Protein AF-A0AAD9WBK5-F1 (afdb_monomer_lite)

Structure (mmCIF, N/CA/C/O backbone):
data_AF-A0AAD9WBK5-F1
#
_entry.id   AF-A0AAD9WBK5-F1
#
loop_
_atom_site.group_PDB
_atom_site.id
_atom_site.type_symbol
_atom_site.label_atom_id
_atom_site.label_alt_id
_atom_site.label_comp_id
_atom_site.label_asym_id
_atom_site.label_entity_id
_atom_site.label_seq_id
_atom_site.pdbx_PDB_ins_code
_atom_site.Cartn_x
_atom_site.Cartn_y
_atom_site.Cartn_z
_atom_site.occupancy
_atom_site.B_iso_or_equiv
_atom_site.auth_seq_id
_atom_site.auth_comp_id
_atom_site.auth_asym_id
_atom_site.auth_atom_id
_atom_site.pdbx_PDB_model_num
ATOM 1 N N . MET A 1 1 ? -33.227 47.430 9.992 1.00 45.09 1 MET A N 1
ATOM 2 C CA . MET A 1 1 ? -33.652 46.928 8.662 1.00 45.09 1 MET A CA 1
ATOM 3 C C . MET A 1 1 ? -32.559 47.341 7.687 1.00 45.09 1 MET A C 1
ATOM 5 O O . MET A 1 1 ? -32.256 48.519 7.670 1.00 45.09 1 MET A O 1
ATOM 9 N N . LEU A 1 2 ? -31.855 46.482 6.954 1.00 37.88 2 LEU A N 1
ATOM 10 C CA . LEU A 1 2 ? -32.137 45.126 6.487 1.00 37.88 2 LEU A CA 1
ATOM 11 C C . LEU A 1 2 ? -30.857 44.264 6.546 1.00 37.88 2 LEU A C 1
ATOM 13 O O . LEU A 1 2 ? -29.790 44.733 6.165 1.00 37.88 2 LEU A O 1
ATOM 17 N N . PHE A 1 3 ? -30.985 43.005 6.970 1.00 42.62 3 PHE A N 1
ATOM 18 C CA . PHE A 1 3 ? -30.001 41.954 6.693 1.00 42.62 3 PHE A CA 1
ATOM 19 C C . PHE A 1 3 ? -30.355 41.338 5.334 1.00 42.62 3 PHE A C 1
ATOM 21 O O . PHE A 1 3 ? -31.454 40.809 5.173 1.00 42.62 3 PHE A O 1
ATOM 28 N N . LEU A 1 4 ? -29.453 41.417 4.357 1.00 45.44 4 LEU A N 1
ATOM 29 C CA . LEU A 1 4 ? -29.559 40.663 3.108 1.00 45.44 4 LEU A CA 1
ATOM 30 C C . LEU A 1 4 ? -28.932 39.282 3.334 1.00 45.44 4 LEU A C 1
ATOM 32 O O . LEU A 1 4 ? -27.713 39.155 3.407 1.00 45.44 4 LEU A O 1
ATOM 36 N N . ALA A 1 5 ? -29.768 38.255 3.475 1.00 47.88 5 ALA A N 1
ATOM 37 C CA . ALA A 1 5 ? -29.330 36.865 3.449 1.00 47.88 5 ALA A CA 1
ATOM 38 C C . ALA A 1 5 ? -29.158 36.438 1.984 1.00 47.88 5 ALA A C 1
ATOM 40 O O . ALA A 1 5 ? -30.140 36.265 1.265 1.00 47.88 5 ALA A O 1
ATOM 41 N N . SER A 1 6 ? -27.911 36.305 1.532 1.00 61.25 6 SER A N 1
ATOM 42 C CA . SER A 1 6 ? -27.613 35.681 0.243 1.00 61.25 6 SER A CA 1
ATOM 43 C C . SER A 1 6 ? -27.653 34.164 0.417 1.00 61.25 6 SER A C 1
ATOM 45 O O . SER A 1 6 ? -26.816 33.582 1.107 1.00 61.25 6 SER A O 1
ATOM 47 N N . LEU A 1 7 ? -28.672 33.535 -0.163 1.00 47.44 7 LEU A N 1
ATOM 48 C CA . LEU A 1 7 ? -28.841 32.089 -0.222 1.00 47.44 7 LEU A CA 1
ATOM 49 C C . LEU A 1 7 ? -27.910 31.535 -1.310 1.00 47.44 7 LEU A C 1
ATOM 51 O O . LEU A 1 7 ? -28.242 31.590 -2.492 1.00 47.44 7 LEU A O 1
ATOM 55 N N . TYR A 1 8 ? -26.749 30.998 -0.930 1.00 54.78 8 TYR A N 1
ATOM 56 C CA . TYR A 1 8 ? -25.977 30.158 -1.845 1.00 54.78 8 TYR A CA 1
ATOM 57 C C . TYR A 1 8 ? -26.597 28.761 -1.875 1.00 54.78 8 TYR A C 1
ATOM 59 O O . TYR A 1 8 ? -26.507 28.001 -0.913 1.00 54.78 8 TYR A O 1
ATOM 67 N N . VAL A 1 9 ? -27.240 28.424 -2.992 1.00 52.78 9 VAL A N 1
ATOM 68 C CA . VAL A 1 9 ? -27.597 27.042 -3.319 1.00 52.78 9 VAL A CA 1
ATOM 69 C C . VAL A 1 9 ? -26.290 26.288 -3.562 1.00 52.78 9 VAL A C 1
ATOM 71 O O . VAL A 1 9 ? -25.633 26.484 -4.583 1.00 52.78 9 VAL A O 1
ATOM 74 N N . ALA A 1 10 ? -25.893 25.448 -2.609 1.00 54.56 10 ALA A N 1
ATOM 75 C CA . ALA A 1 10 ? -24.799 24.509 -2.798 1.00 54.56 10 ALA A CA 1
ATOM 76 C C . ALA A 1 10 ? -25.278 23.384 -3.727 1.00 54.56 10 ALA A C 1
ATOM 78 O O . ALA A 1 10 ? -25.945 22.444 -3.295 1.00 54.56 10 ALA A O 1
ATOM 79 N N . LEU A 1 11 ? -24.955 23.483 -5.018 1.00 55.56 11 LEU A N 1
ATOM 80 C CA . LEU A 1 11 ? -24.933 22.312 -5.889 1.00 55.56 11 LEU A CA 1
ATOM 81 C C . LEU A 1 11 ? -23.773 21.424 -5.421 1.00 55.56 11 LEU A C 1
ATOM 83 O O . LEU A 1 11 ? -22.621 21.637 -5.793 1.00 55.56 11 LEU A O 1
ATOM 87 N N . CYS A 1 12 ? -24.067 20.433 -4.582 1.00 48.34 12 CYS A N 1
ATOM 88 C CA . CYS A 1 12 ? -23.154 19.319 -4.361 1.00 48.34 12 CYS A CA 1
ATOM 89 C C . CYS A 1 12 ? -23.111 18.482 -5.644 1.00 48.34 12 CYS A C 1
ATOM 91 O O . CYS A 1 12 ? -23.912 17.569 -5.830 1.00 48.34 12 CYS A O 1
ATOM 93 N N . PHE A 1 13 ? -22.164 18.779 -6.534 1.00 49.66 13 PHE A N 1
ATOM 94 C CA . PHE A 1 13 ? -21.650 17.746 -7.422 1.00 49.66 13 PHE A CA 1
ATOM 95 C C . PHE A 1 13 ? -20.911 16.748 -6.532 1.00 49.66 13 PHE A C 1
ATOM 97 O O . PHE A 1 13 ? -19.788 17.002 -6.102 1.00 49.66 13 PHE A O 1
ATOM 104 N N . ALA A 1 14 ? -21.554 15.624 -6.218 1.00 55.62 14 ALA A N 1
ATOM 105 C CA . ALA A 1 14 ? -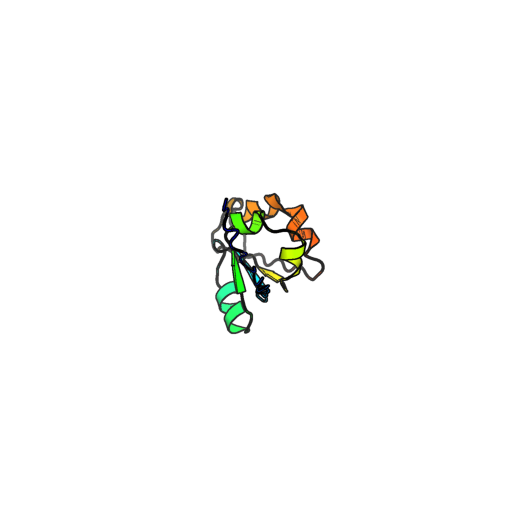20.830 14.446 -5.776 1.00 55.62 14 ALA A CA 1
ATOM 106 C C . ALA A 1 14 ? -20.026 13.957 -6.985 1.00 55.62 14 ALA A C 1
ATOM 108 O O . ALA A 1 14 ? -20.498 13.143 -7.778 1.00 55.62 14 ALA A O 1
ATOM 109 N N . VAL A 1 15 ? -18.835 14.523 -7.185 1.00 54.19 15 VAL A N 1
ATOM 110 C CA . VAL A 1 15 ? -17.830 13.896 -8.035 1.00 54.19 15 VAL A CA 1
ATOM 111 C C . VAL A 1 15 ? -17.448 12.636 -7.277 1.00 54.19 15 VAL A C 1
ATOM 113 O O . VAL A 1 15 ? -16.700 12.693 -6.305 1.00 54.19 15 VAL A O 1
ATOM 116 N N . GLY A 1 16 ? -18.055 11.507 -7.641 1.00 52.78 16 GLY A N 1
ATOM 117 C CA . GLY A 1 16 ? -17.531 10.219 -7.226 1.00 52.78 16 GLY A CA 1
ATOM 118 C C . GLY A 1 16 ? -16.109 10.158 -7.756 1.00 52.78 16 GLY A C 1
ATOM 119 O O . GLY A 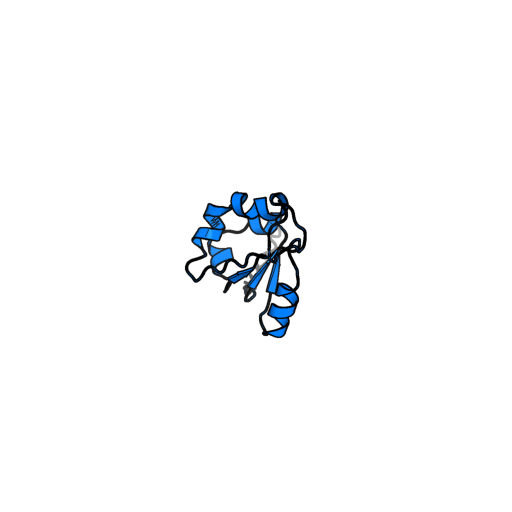1 16 ? -15.912 10.105 -8.969 1.00 52.78 16 GLY A O 1
ATOM 120 N N . VAL A 1 17 ? -15.120 10.261 -6.872 1.00 57.84 17 VAL A N 1
ATOM 121 C CA . VAL A 1 17 ? -13.757 9.889 -7.232 1.00 57.84 17 VAL A CA 1
ATOM 122 C C . VAL A 1 17 ? -13.835 8.385 -7.446 1.00 57.84 17 VAL A C 1
ATOM 124 O O . VAL A 1 17 ? -14.006 7.627 -6.494 1.00 57.84 17 VAL A O 1
ATOM 127 N N . PHE A 1 18 ? -13.855 7.961 -8.707 1.00 62.12 18 PHE A N 1
ATOM 128 C CA . PHE A 1 18 ? -13.668 6.555 -9.019 1.00 62.12 18 PHE A CA 1
ATOM 129 C C . PHE A 1 18 ? -12.259 6.198 -8.563 1.00 62.12 18 PHE A C 1
ATOM 131 O O . PHE A 1 18 ? -11.303 6.846 -8.982 1.00 62.12 18 PHE A O 1
ATOM 138 N N . SER A 1 19 ? -12.157 5.204 -7.683 1.00 75.88 19 SER A N 1
ATOM 139 C CA . SER A 1 19 ? -10.877 4.589 -7.351 1.00 75.88 19 SER A CA 1
ATOM 140 C C . SER A 1 19 ? -10.262 4.029 -8.629 1.00 75.88 19 SER A C 1
ATOM 142 O O . SER A 1 19 ? -10.983 3.449 -9.453 1.00 75.88 19 SER A O 1
ATOM 144 N N . ALA A 1 20 ? -8.954 4.179 -8.800 1.00 92.81 20 ALA A N 1
ATOM 145 C CA . ALA A 1 20 ? -8.236 3.418 -9.808 1.00 92.81 20 ALA A CA 1
ATOM 146 C C . ALA A 1 20 ? -8.328 1.904 -9.534 1.00 92.81 20 ALA A C 1
ATOM 148 O O . ALA A 1 20 ? -8.765 1.461 -8.469 1.00 92.81 20 ALA A O 1
ATOM 149 N N . ASP A 1 21 ? -7.892 1.090 -10.495 1.00 96.62 21 ASP A N 1
ATOM 150 C CA . ASP A 1 21 ? -7.859 -0.361 -10.335 1.00 96.62 21 ASP A CA 1
ATOM 151 C C . ASP A 1 21 ? -6.896 -0.787 -9.221 1.00 96.62 21 ASP A C 1
ATOM 153 O O . ASP A 1 21 ? -7.216 -1.691 -8.447 1.00 96.62 21 ASP A O 1
ATOM 157 N N . LEU A 1 22 ? -5.723 -0.154 -9.142 1.00 95.94 22 LEU A N 1
ATOM 158 C CA . LEU A 1 22 ? -4.641 -0.523 -8.229 1.00 95.94 22 LEU A CA 1
ATOM 159 C C . LEU A 1 22 ? -4.225 0.659 -7.352 1.00 95.94 22 LEU A C 1
ATOM 161 O O . LEU A 1 22 ? -4.144 1.788 -7.832 1.00 95.94 22 LEU A O 1
ATOM 165 N N . LEU A 1 23 ? -3.885 0.371 -6.096 1.00 96.00 23 LEU A N 1
ATOM 166 C CA . LEU A 1 23 ? -3.235 1.314 -5.187 1.00 96.00 23 LEU A CA 1
ATOM 167 C C . LEU A 1 23 ? -1.738 1.002 -5.102 1.00 96.00 23 LEU A C 1
ATOM 169 O O . LEU A 1 23 ? -1.368 -0.135 -4.803 1.00 96.00 23 LEU A O 1
ATOM 173 N N . MET A 1 24 ? -0.887 2.007 -5.306 1.00 94.88 24 MET A N 1
ATOM 174 C CA . MET A 1 24 ? 0.565 1.923 -5.117 1.00 94.88 24 MET A CA 1
ATOM 175 C C . MET A 1 24 ? 1.085 3.047 -4.222 1.00 94.88 24 MET A C 1
ATOM 177 O O . MET A 1 24 ? 0.502 4.129 -4.153 1.00 94.88 24 MET A O 1
ATOM 181 N N . VAL A 1 25 ? 2.219 2.809 -3.565 1.00 92.94 25 VAL A N 1
ATOM 182 C CA . VAL A 1 25 ? 2.885 3.803 -2.710 1.00 92.94 25 VAL A CA 1
ATOM 183 C C . VAL A 1 25 ? 4.062 4.429 -3.461 1.00 92.94 25 VAL A C 1
ATOM 185 O O . VAL A 1 25 ? 4.878 3.704 -4.025 1.00 92.94 25 VAL A O 1
ATOM 188 N N . ASP A 1 26 ? 4.149 5.764 -3.496 1.00 84.88 26 ASP A N 1
ATOM 189 C CA . ASP A 1 26 ? 5.076 6.509 -4.366 1.00 84.88 26 ASP A CA 1
ATOM 190 C C . ASP A 1 26 ? 6.536 6.085 -4.190 1.00 84.88 26 ASP A C 1
ATOM 192 O O . ASP A 1 26 ? 7.219 5.817 -5.180 1.00 84.88 26 ASP A O 1
ATOM 196 N N . THR A 1 27 ? 6.965 5.941 -2.935 1.00 72.69 27 THR A N 1
ATOM 197 C CA . THR A 1 27 ? 8.354 5.638 -2.574 1.00 72.69 27 THR A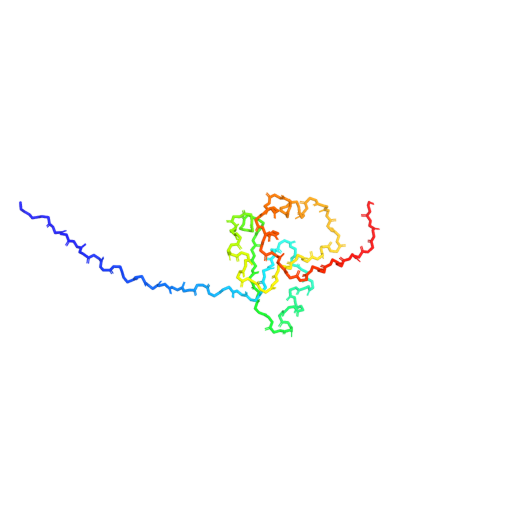 CA 1
ATOM 198 C C . THR A 1 27 ? 8.777 4.230 -2.975 1.00 72.69 27 THR A C 1
ATOM 200 O O . THR A 1 27 ? 9.960 3.913 -2.928 1.00 72.69 27 THR A O 1
ATOM 203 N N . LEU A 1 28 ? 7.816 3.385 -3.354 1.00 76.12 28 LEU A N 1
ATOM 204 C CA . LEU A 1 28 ? 7.999 1.978 -3.704 1.00 76.12 28 LEU A CA 1
ATOM 205 C C . LEU A 1 28 ? 7.484 1.686 -5.118 1.00 76.12 28 LEU A C 1
ATOM 207 O O . LEU A 1 28 ? 7.162 0.549 -5.456 1.00 76.12 28 LEU A O 1
ATOM 211 N N . LYS A 1 29 ? 7.392 2.717 -5.966 1.00 71.56 29 LYS A N 1
ATOM 212 C CA . LYS A 1 29 ? 7.197 2.526 -7.402 1.00 71.56 29 LYS A CA 1
ATOM 213 C C . LYS A 1 29 ? 8.456 1.929 -8.011 1.00 71.56 29 LYS A C 1
ATOM 215 O O . LYS A 1 29 ? 9.483 2.601 -8.093 1.00 71.56 29 LYS A O 1
ATOM 220 N N . ALA A 1 30 ? 8.344 0.709 -8.506 1.00 76.25 30 ALA A N 1
ATOM 221 C CA . ALA A 1 30 ? 9.376 0.075 -9.309 1.00 76.25 30 ALA A CA 1
ATOM 222 C C . ALA A 1 30 ? 8.775 -0.414 -10.641 1.00 76.25 30 ALA A C 1
ATOM 224 O O . ALA A 1 30 ? 7.841 0.200 -11.177 1.00 76.25 30 ALA A O 1
ATOM 225 N N . GLU A 1 31 ? 9.332 -1.483 -11.206 1.00 87.62 31 GLU A N 1
ATOM 226 C CA . GLU A 1 31 ? 8.887 -2.080 -12.471 1.00 87.62 31 GLU A CA 1
ATOM 227 C C . GLU A 1 31 ? 7.388 -2.416 -12.459 1.00 87.62 31 GLU A C 1
ATOM 229 O O . GLU A 1 31 ? 6.719 -2.318 -13.488 1.00 87.62 31 GLU A O 1
ATOM 234 N N . GLU A 1 32 ? 6.815 -2.719 -11.294 1.00 89.00 32 GLU A N 1
ATOM 235 C CA . GLU A 1 32 ? 5.401 -3.043 -11.116 1.00 89.00 32 GLU A CA 1
ATOM 236 C C . GLU A 1 32 ? 4.471 -1.934 -11.616 1.00 89.00 32 GLU A C 1
ATOM 238 O O . GLU A 1 32 ? 3.428 -2.243 -12.191 1.00 89.00 32 GLU A O 1
ATOM 243 N N . TYR A 1 33 ? 4.839 -0.655 -11.470 1.00 91.06 33 TYR A N 1
ATOM 244 C CA . TYR A 1 33 ? 4.028 0.449 -11.997 1.00 91.06 33 TYR A CA 1
ATOM 245 C C . TYR A 1 33 ? 3.982 0.415 -13.529 1.00 91.06 33 TYR A C 1
ATOM 247 O O . TYR A 1 33 ? 2.912 0.521 -14.129 1.00 91.06 33 TYR A O 1
ATOM 255 N N . VAL A 1 34 ? 5.135 0.220 -14.175 1.00 91.69 34 VAL A N 1
ATOM 256 C CA . VAL A 1 34 ? 5.229 0.141 -15.641 1.00 91.69 34 VAL A CA 1
ATOM 257 C C . VAL A 1 34 ? 4.447 -1.066 -16.155 1.00 91.69 34 VAL A C 1
ATOM 259 O O . VAL A 1 34 ? 3.684 -0.938 -17.115 1.00 91.69 34 VAL A O 1
ATOM 262 N N . GLN A 1 35 ? 4.579 -2.216 -15.489 1.00 92.81 35 GLN A N 1
ATOM 263 C CA . GLN A 1 35 ? 3.857 -3.434 -15.858 1.0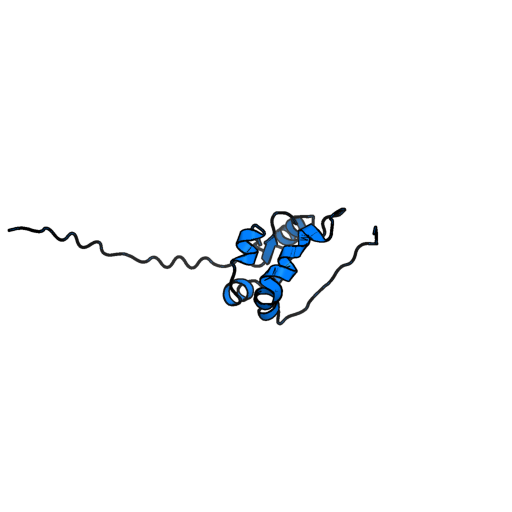0 92.81 35 GLN A CA 1
ATOM 264 C C . GLN A 1 35 ? 2.344 -3.301 -15.648 1.00 92.81 35 GLN A C 1
ATOM 266 O O . GLN A 1 35 ? 1.575 -3.756 -16.493 1.00 92.81 35 GLN A O 1
ATOM 271 N N . ALA A 1 36 ? 1.896 -2.639 -14.578 1.00 93.81 36 ALA A N 1
ATOM 272 C CA . ALA A 1 36 ? 0.478 -2.381 -14.332 1.00 93.81 36 ALA A CA 1
ATOM 273 C C . ALA A 1 36 ? -0.161 -1.558 -15.459 1.00 93.81 36 ALA A C 1
ATOM 275 O O . ALA A 1 36 ? -1.210 -1.936 -15.987 1.00 93.81 36 ALA A O 1
ATOM 276 N N . ILE A 1 37 ? 0.504 -0.476 -15.876 1.00 95.31 37 ILE A N 1
ATOM 277 C CA . ILE A 1 37 ? 0.042 0.358 -16.991 1.00 95.31 37 ILE A CA 1
ATOM 278 C C . ILE A 1 37 ? 0.075 -0.427 -18.309 1.00 95.31 37 ILE A C 1
ATOM 280 O O . ILE A 1 37 ? -0.888 -0.379 -19.073 1.00 95.31 37 ILE A O 1
ATOM 284 N N . ALA A 1 38 ? 1.140 -1.193 -18.571 1.00 96.62 38 ALA A N 1
ATOM 285 C CA . ALA A 1 38 ? 1.248 -2.031 -19.769 1.00 96.62 38 ALA A CA 1
ATOM 286 C C . ALA A 1 38 ? 0.161 -3.122 -19.836 1.00 96.62 38 ALA A C 1
ATOM 288 O O . ALA A 1 38 ? -0.289 -3.479 -20.925 1.00 96.62 38 ALA A O 1
ATOM 289 N N . ALA A 1 39 ? -0.293 -3.614 -18.681 1.00 96.75 39 ALA A N 1
ATOM 290 C CA . ALA A 1 39 ? -1.406 -4.552 -18.554 1.00 96.75 39 ALA A CA 1
ATOM 291 C C . ALA A 1 39 ? -2.796 -3.886 -18.650 1.00 96.75 39 ALA A C 1
ATOM 293 O O . ALA A 1 39 ? -3.805 -4.590 -18.655 1.00 96.75 39 ALA A O 1
ATOM 294 N N . GLY A 1 40 ? -2.866 -2.554 -18.760 1.00 97.06 40 GLY A N 1
ATOM 295 C CA . GLY A 1 40 ? -4.109 -1.802 -18.945 1.00 97.06 40 GLY A CA 1
ATOM 296 C C . GLY A 1 40 ? -4.843 -1.428 -17.655 1.00 97.06 40 GLY A C 1
ATOM 297 O O . GLY A 1 40 ? -6.012 -1.051 -17.730 1.00 97.06 40 GLY A O 1
ATOM 298 N N . PHE A 1 41 ? -4.193 -1.522 -16.493 1.00 97.06 41 PHE A N 1
ATOM 299 C CA . PHE A 1 41 ? -4.771 -1.075 -15.225 1.00 97.06 41 PHE A CA 1
ATOM 300 C C . PHE A 1 41 ? -4.607 0.433 -15.030 1.00 97.06 41 PHE A C 1
ATOM 302 O O . PHE A 1 41 ? -3.585 1.016 -15.397 1.00 97.06 41 PHE A O 1
ATOM 309 N N . THR A 1 42 ? -5.590 1.064 -14.391 1.00 96.62 42 THR A N 1
ATOM 310 C CA . THR A 1 42 ? -5.407 2.400 -13.805 1.00 96.62 42 THR A CA 1
ATOM 311 C C . THR A 1 42 ? -4.742 2.279 -12.431 1.00 96.62 42 THR A C 1
ATOM 313 O O . THR A 1 42 ? -4.985 1.321 -11.698 1.00 96.62 42 THR A O 1
ATOM 316 N N . VAL A 1 43 ? -3.890 3.239 -12.064 1.00 94.81 43 VAL A N 1
ATOM 317 C CA . VAL A 1 43 ? -3.130 3.188 -10.805 1.00 94.81 43 VAL A CA 1
ATOM 318 C C . VAL A 1 43 ? -3.254 4.508 -10.059 1.00 94.81 43 VAL A C 1
ATOM 320 O O . VAL A 1 43 ? -2.873 5.549 -10.595 1.00 94.81 43 VAL A O 1
ATOM 323 N N . ASP A 1 44 ? -3.721 4.444 -8.815 1.00 95.81 44 ASP A N 1
ATOM 324 C CA . ASP A 1 44 ? -3.589 5.537 -7.861 1.00 95.81 44 ASP A CA 1
ATOM 325 C C . ASP A 1 44 ? -2.267 5.394 -7.122 1.00 95.81 44 ASP A C 1
ATOM 327 O O . ASP A 1 44 ? -1.850 4.306 -6.714 1.00 95.81 44 ASP A O 1
ATOM 331 N N . VAL A 1 45 ? -1.598 6.528 -6.960 1.00 94.00 45 VAL A N 1
ATOM 332 C CA . VAL A 1 45 ? -0.333 6.610 -6.251 1.00 94.00 45 VAL A CA 1
ATOM 333 C C . VAL A 1 45 ? -0.524 7.506 -5.053 1.00 94.00 45 VAL A C 1
ATOM 335 O O . VAL A 1 45 ? -0.862 8.677 -5.213 1.00 94.00 45 VAL A O 1
ATOM 338 N N . VAL A 1 46 ? -0.195 6.972 -3.885 1.00 94.94 46 VAL A N 1
ATOM 339 C CA . VAL A 1 46 ? -0.253 7.693 -2.619 1.00 94.94 46 VAL A CA 1
ATOM 340 C C . VAL A 1 46 ? 1.110 7.736 -1.939 1.00 94.94 46 VAL A C 1
ATOM 342 O O . VAL A 1 46 ? 1.963 6.874 -2.136 1.00 94.94 46 VAL A O 1
ATOM 345 N N . THR A 1 47 ? 1.319 8.734 -1.102 1.00 93.50 47 THR A N 1
ATOM 346 C CA . THR A 1 47 ? 2.410 8.769 -0.126 1.00 93.50 47 THR A CA 1
ATOM 347 C C . THR A 1 47 ? 2.128 7.801 1.030 1.00 93.50 47 THR A C 1
ATOM 349 O O . THR A 1 47 ? 0.995 7.368 1.247 1.00 93.50 47 THR A O 1
ATOM 352 N N . THR A 1 48 ? 3.139 7.493 1.845 1.00 93.06 48 THR A N 1
ATOM 353 C CA . THR A 1 48 ? 2.952 6.698 3.075 1.00 93.06 48 THR A CA 1
ATOM 354 C C . THR A 1 48 ? 2.019 7.385 4.080 1.00 93.06 48 THR A C 1
ATOM 356 O O . THR A 1 48 ? 1.250 6.721 4.773 1.00 93.06 48 THR A O 1
ATOM 359 N N . THR A 1 49 ? 2.042 8.721 4.135 1.00 94.31 49 THR A N 1
ATOM 360 C CA . THR A 1 49 ? 1.133 9.526 4.963 1.00 94.31 49 THR A CA 1
ATOM 361 C C . THR A 1 49 ? -0.315 9.365 4.518 1.00 94.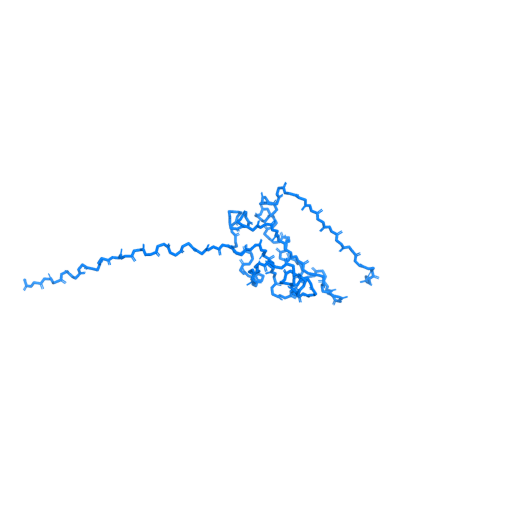31 49 THR A C 1
ATOM 363 O O . THR A 1 49 ? -1.189 9.146 5.353 1.00 94.31 49 THR A O 1
ATOM 366 N N . GLU A 1 50 ? -0.572 9.448 3.214 1.00 95.88 50 GLU A N 1
ATOM 367 C CA . GLU A 1 50 ? -1.910 9.243 2.656 1.00 95.88 50 GLU A CA 1
ATOM 368 C C . GLU A 1 50 ? -2.379 7.804 2.871 1.00 95.88 50 GLU A C 1
ATOM 370 O O . GLU A 1 50 ? -3.480 7.615 3.375 1.00 95.88 50 GLU A O 1
ATOM 375 N N . PHE A 1 51 ? -1.527 6.805 2.611 1.00 96.00 51 PHE A N 1
ATOM 376 C CA . PHE A 1 51 ? -1.825 5.393 2.879 1.00 96.00 51 PHE A CA 1
ATOM 377 C C . PHE A 1 51 ? -2.252 5.165 4.339 1.00 96.00 51 PHE A C 1
ATOM 379 O O . PHE A 1 51 ? -3.272 4.534 4.606 1.00 96.00 51 PHE A O 1
ATOM 386 N N . ASN A 1 52 ? -1.520 5.732 5.301 1.00 96.06 52 ASN A N 1
ATOM 387 C CA . ASN A 1 52 ? -1.839 5.616 6.727 1.00 96.06 52 ASN A CA 1
ATOM 388 C C . ASN A 1 52 ? -3.134 6.333 7.137 1.00 96.06 52 ASN A C 1
ATOM 390 O O . ASN A 1 52 ? -3.723 5.977 8.157 1.00 96.06 52 ASN A O 1
ATOM 394 N N . ALA A 1 53 ? -3.574 7.330 6.369 1.00 96.38 53 ALA A N 1
ATOM 395 C CA . ALA A 1 53 ? -4.813 8.059 6.617 1.00 96.38 53 ALA A CA 1
ATOM 396 C C . ALA A 1 53 ? -6.052 7.382 6.004 1.00 96.38 53 ALA A C 1
ATOM 398 O O . ALA A 1 53 ? -7.173 7.815 6.281 1.00 96.38 53 ALA A O 1
ATOM 399 N N . MET A 1 54 ? -5.871 6.350 5.174 1.00 97.06 54 MET A N 1
ATOM 400 C CA . MET A 1 54 ? -6.975 5.666 4.504 1.00 97.06 54 MET A CA 1
ATOM 401 C C . MET A 1 54 ? -7.792 4.788 5.459 1.00 97.06 54 MET A C 1
ATOM 403 O O . MET A 1 54 ? -7.256 4.192 6.392 1.00 97.06 54 MET A O 1
ATOM 407 N N . THR A 1 55 ? -9.094 4.667 5.191 1.00 97.06 55 THR A N 1
ATOM 408 C CA . THR A 1 55 ? -10.006 3.742 5.882 1.00 97.06 55 THR A CA 1
ATOM 409 C C . THR A 1 55 ? -10.079 2.384 5.183 1.00 97.06 55 THR A C 1
ATOM 411 O O . THR A 1 55 ? -9.720 2.245 4.011 1.00 97.06 55 THR A O 1
ATOM 414 N N . THR A 1 56 ? -10.610 1.372 5.874 1.00 97.81 56 THR A N 1
ATOM 415 C CA . THR A 1 56 ? -10.852 0.037 5.301 1.00 97.81 56 THR A CA 1
ATOM 416 C C . THR A 1 56 ? -11.744 0.102 4.059 1.00 97.81 56 THR A C 1
ATOM 418 O O . THR A 1 56 ? -11.483 -0.593 3.077 1.00 97.81 56 THR A O 1
ATOM 421 N N . GLU A 1 57 ? -12.767 0.961 4.045 1.00 96.44 57 GLU A N 1
ATOM 422 C CA . GLU A 1 57 ? -13.637 1.157 2.879 1.00 96.44 57 GLU A CA 1
ATOM 423 C C . GLU A 1 57 ? -12.874 1.744 1.690 1.00 96.44 57 GLU A C 1
ATOM 425 O O . GLU A 1 57 ? -13.097 1.323 0.557 1.00 96.44 57 GLU A O 1
ATOM 430 N N . GLN A 1 58 ? -11.951 2.679 1.937 1.00 96.62 58 GLN A N 1
ATOM 431 C CA . GLN A 1 58 ? -11.111 3.247 0.883 1.00 96.62 58 GLN A CA 1
ATOM 432 C C . GLN A 1 58 ? -10.150 2.199 0.313 1.00 96.62 58 GLN A C 1
ATOM 434 O O . GLN A 1 58 ? -9.993 2.127 -0.901 1.00 96.62 58 GLN A O 1
ATOM 439 N N . PHE A 1 59 ? -9.562 1.339 1.150 1.00 97.31 59 PHE A N 1
ATOM 440 C CA . PHE A 1 59 ? -8.760 0.209 0.668 1.00 97.31 59 PHE A CA 1
ATOM 441 C C . PHE A 1 59 ? -9.588 -0.810 -0.123 1.00 97.31 59 PHE A C 1
ATOM 443 O O . PHE A 1 59 ? -9.122 -1.325 -1.136 1.00 97.31 59 PHE A O 1
ATOM 450 N N . SER A 1 60 ? -10.830 -1.062 0.296 1.00 96.12 60 SER A N 1
ATOM 451 C CA . SER A 1 60 ? -11.733 -2.030 -0.346 1.00 96.12 60 SER A CA 1
ATOM 452 C C . SER A 1 60 ? -12.210 -1.598 -1.739 1.00 96.12 60 SER A C 1
ATOM 454 O O . SER A 1 60 ? -12.821 -2.395 -2.450 1.00 96.12 60 SER A O 1
ATOM 456 N N . ALA A 1 61 ? -11.961 -0.346 -2.135 1.00 96.06 61 ALA A N 1
ATOM 457 C CA . ALA A 1 61 ? -12.315 0.167 -3.454 1.00 96.06 61 ALA A CA 1
ATOM 458 C C . ALA A 1 61 ? -11.353 -0.295 -4.567 1.00 96.06 61 ALA A C 1
ATOM 460 O O . ALA A 1 61 ? -11.724 -0.255 -5.741 1.00 96.06 61 ALA A O 1
ATOM 461 N N . TYR A 1 62 ? -10.149 -0.753 -4.213 1.00 96.19 62 TYR A N 1
ATOM 462 C CA . TYR A 1 62 ? -9.128 -1.199 -5.162 1.00 96.19 62 TYR A CA 1
ATOM 463 C C . TYR A 1 62 ? -9.211 -2.705 -5.427 1.00 96.19 62 TYR A C 1
ATOM 465 O O . TYR A 1 62 ? -9.549 -3.497 -4.548 1.00 96.19 62 TYR A O 1
ATOM 473 N N . LYS A 1 63 ? -8.824 -3.130 -6.635 1.00 95.50 63 LYS A N 1
ATOM 474 C CA . LYS A 1 63 ? -8.687 -4.556 -6.983 1.00 95.50 63 LYS A CA 1
ATOM 475 C C . LYS A 1 63 ? -7.480 -5.193 -6.296 1.00 95.50 63 LYS A C 1
ATOM 477 O O . LYS A 1 63 ? -7.522 -6.379 -5.976 1.00 95.50 63 LYS A O 1
ATOM 482 N N . ALA A 1 64 ? -6.406 -4.425 -6.105 1.00 95.50 64 ALA A N 1
ATOM 483 C CA . ALA A 1 64 ? -5.231 -4.841 -5.351 1.00 95.50 64 ALA A CA 1
ATOM 484 C C . ALA A 1 64 ? -4.461 -3.641 -4.784 1.00 95.50 64 ALA A C 1
ATOM 486 O O . ALA A 1 64 ? -4.438 -2.555 -5.367 1.00 95.50 64 ALA A O 1
ATOM 487 N N . ILE A 1 65 ? -3.782 -3.893 -3.666 1.00 95.00 65 ILE A N 1
ATOM 488 C CA . ILE A 1 65 ? -2.738 -3.034 -3.112 1.00 95.00 65 ILE A CA 1
ATOM 489 C C . ILE A 1 65 ? -1.405 -3.627 -3.569 1.00 95.00 65 ILE A C 1
ATOM 491 O O . ILE A 1 65 ? -1.133 -4.797 -3.297 1.00 95.00 65 ILE A O 1
ATOM 495 N N . VAL A 1 66 ? -0.593 -2.845 -4.277 1.00 94.06 66 VAL A N 1
ATOM 496 C CA . VAL A 1 66 ? 0.708 -3.284 -4.793 1.00 94.06 66 VAL A CA 1
ATOM 497 C C . VAL A 1 66 ? 1.808 -2.469 -4.129 1.00 94.06 66 VAL A C 1
ATOM 499 O O . VAL A 1 66 ? 1.889 -1.251 -4.282 1.00 94.06 66 VAL A O 1
ATOM 502 N N . ILE A 1 67 ? 2.663 -3.169 -3.391 1.00 91.38 67 ILE A N 1
ATOM 503 C CA . ILE A 1 67 ? 3.876 -2.623 -2.790 1.00 91.38 67 ILE A CA 1
ATOM 504 C C . ILE A 1 67 ? 5.035 -3.143 -3.636 1.00 91.38 67 ILE A C 1
ATOM 506 O O . ILE A 1 67 ? 5.276 -4.349 -3.639 1.00 91.38 67 ILE A O 1
ATOM 510 N N . GLY A 1 68 ? 5.674 -2.268 -4.414 1.00 85.75 68 GLY A N 1
ATOM 511 C CA . GLY A 1 68 ? 6.790 -2.672 -5.270 1.00 85.75 68 GLY A CA 1
ATOM 512 C C . GLY A 1 68 ? 8.010 -3.079 -4.450 1.00 85.75 68 GLY A C 1
ATOM 513 O O . GLY A 1 68 ? 8.169 -2.634 -3.310 1.00 85.75 68 GLY A O 1
ATOM 514 N N . ASP A 1 69 ? 8.853 -3.929 -5.033 1.00 78.69 69 ASP A N 1
ATOM 515 C CA . ASP A 1 69 ? 10.124 -4.344 -4.436 1.00 78.69 69 ASP A CA 1
ATOM 516 C C . ASP A 1 69 ? 11.194 -3.266 -4.701 1.00 78.69 69 ASP A C 1
ATOM 518 O O . ASP A 1 69 ? 11.627 -3.089 -5.849 1.00 78.69 69 ASP A O 1
ATOM 522 N N . PRO A 1 70 ? 11.643 -2.503 -3.686 1.00 68.94 70 PRO A N 1
ATOM 523 C CA . PRO A 1 70 ? 12.810 -1.660 -3.852 1.00 68.94 70 PRO A CA 1
ATOM 524 C C . PRO A 1 70 ? 14.033 -2.579 -3.944 1.00 68.94 70 PRO A C 1
ATOM 526 O O . PRO A 1 70 ? 14.499 -3.099 -2.936 1.00 68.94 70 PRO A O 1
ATOM 529 N N . TYR A 1 71 ? 14.580 -2.737 -5.156 1.00 70.06 71 TYR A N 1
ATOM 530 C CA . TYR A 1 71 ? 15.733 -3.597 -5.494 1.00 70.06 71 TYR A CA 1
ATOM 531 C C . TYR A 1 71 ? 16.859 -3.633 -4.434 1.00 70.06 71 TYR A C 1
ATOM 533 O O . TYR A 1 71 ? 17.508 -4.661 -4.262 1.00 70.06 71 TYR A O 1
ATOM 541 N N . CYS A 1 72 ? 17.079 -2.527 -3.709 1.00 66.88 72 CYS A N 1
ATOM 542 C CA . CYS A 1 72 ? 17.939 -2.449 -2.525 1.00 66.88 72 CYS A CA 1
ATOM 543 C C . CYS A 1 72 ? 17.319 -1.573 -1.412 1.00 66.88 72 CYS A C 1
ATOM 545 O O . CYS A 1 72 ? 17.892 -0.541 -1.055 1.00 66.88 72 CYS A O 1
ATOM 547 N N . GLY A 1 73 ? 16.148 -1.940 -0.890 1.00 69.19 73 GLY A N 1
ATOM 548 C CA . GLY A 1 73 ? 15.524 -1.251 0.247 1.00 69.19 73 GLY A CA 1
ATOM 549 C C . GLY A 1 73 ? 15.986 -1.755 1.617 1.00 69.19 73 GLY A C 1
ATOM 550 O O . GLY A 1 73 ? 16.658 -2.779 1.747 1.00 69.19 73 GLY A O 1
ATOM 551 N N . TYR A 1 74 ? 15.589 -1.046 2.673 1.00 76.88 74 TYR A N 1
ATOM 552 C CA . TYR A 1 74 ? 15.694 -1.524 4.057 1.00 76.88 74 TYR A CA 1
ATOM 553 C C . TYR A 1 74 ? 14.297 -1.664 4.666 1.00 76.88 74 TYR A C 1
ATOM 555 O O . TYR A 1 74 ? 13.375 -0.936 4.309 1.00 76.88 74 TYR A O 1
ATOM 563 N N . ILE A 1 75 ? 14.138 -2.568 5.639 1.00 81.06 75 ILE A N 1
ATOM 564 C CA . ILE A 1 75 ? 12.833 -2.910 6.249 1.00 81.06 75 ILE A CA 1
ATOM 565 C C . ILE A 1 75 ? 12.054 -1.673 6.743 1.00 81.06 75 ILE A C 1
ATOM 567 O O . ILE A 1 75 ? 10.825 -1.667 6.746 1.00 81.06 75 ILE A O 1
ATOM 571 N N . GLY A 1 76 ? 12.746 -0.601 7.139 1.00 85.31 76 GLY A N 1
ATOM 572 C CA . GLY A 1 76 ? 12.102 0.631 7.597 1.00 85.31 76 GLY A CA 1
ATOM 573 C C . GLY A 1 76 ? 11.244 1.328 6.534 1.00 85.31 76 GLY A C 1
ATOM 574 O O . GLY A 1 76 ? 10.266 1.981 6.900 1.00 85.31 76 GLY A O 1
ATOM 575 N N . GLU A 1 77 ? 11.530 1.146 5.245 1.00 84.69 77 GLU A N 1
ATOM 576 C CA . GLU A 1 77 ? 10.772 1.764 4.143 1.00 84.69 77 GLU A CA 1
ATOM 577 C C . GLU A 1 77 ? 9.351 1.208 4.015 1.00 84.69 77 GLU A C 1
ATOM 579 O O . GLU A 1 77 ? 8.457 1.911 3.554 1.00 84.69 77 GLU A O 1
ATOM 584 N N . ILE A 1 78 ? 9.121 -0.018 4.494 1.00 87.56 78 ILE A N 1
ATOM 585 C CA . ILE A 1 78 ? 7.804 -0.668 4.502 1.00 87.56 78 ILE A CA 1
ATOM 586 C C . ILE A 1 78 ? 7.129 -0.648 5.881 1.00 87.56 78 ILE A C 1
ATOM 588 O O . ILE A 1 78 ? 6.051 -1.212 6.048 1.00 87.56 78 ILE A O 1
ATOM 592 N N . SER A 1 79 ? 7.715 0.022 6.881 1.00 90.12 79 SER A N 1
ATOM 593 C CA . SER A 1 79 ? 7.180 0.070 8.258 1.00 90.12 79 SER A CA 1
ATOM 594 C C . SER A 1 79 ? 5.773 0.679 8.369 1.00 90.12 79 SER A C 1
ATOM 596 O O . SER A 1 79 ? 5.035 0.400 9.319 1.00 90.12 79 SER A O 1
ATOM 598 N N . PHE A 1 80 ? 5.358 1.476 7.380 1.00 91.50 80 PHE A N 1
ATOM 599 C CA . PHE A 1 80 ? 3.991 1.989 7.295 1.00 91.50 80 PHE A CA 1
ATOM 600 C C . PHE A 1 80 ? 2.954 0.861 7.159 1.00 91.50 80 PHE A C 1
ATOM 602 O O . PHE A 1 80 ? 1.862 0.996 7.700 1.00 91.50 80 PHE A O 1
ATOM 609 N N . LEU A 1 81 ? 3.312 -0.279 6.549 1.00 92.38 81 LEU A N 1
ATOM 610 C CA . LEU A 1 81 ? 2.430 -1.447 6.450 1.00 92.38 81 LEU A CA 1
ATOM 611 C C . LEU A 1 81 ? 2.081 -2.027 7.823 1.00 92.38 81 LEU A C 1
ATOM 613 O O . LEU A 1 81 ? 0.981 -2.543 8.002 1.00 92.38 81 LEU A O 1
ATOM 617 N N . ASP A 1 82 ? 2.981 -1.927 8.801 1.00 94.81 82 ASP A N 1
ATOM 618 C CA . ASP A 1 82 ? 2.677 -2.319 10.179 1.00 94.81 82 ASP A CA 1
ATOM 619 C C . ASP A 1 82 ? 1.878 -1.242 10.925 1.00 94.81 82 ASP A C 1
ATOM 621 O O . ASP A 1 82 ? 1.063 -1.566 11.788 1.00 94.81 82 ASP A O 1
ATOM 625 N N . THR A 1 83 ? 2.070 0.034 10.579 1.00 94.31 83 THR A N 1
ATOM 626 C CA . THR A 1 83 ? 1.469 1.179 11.286 1.00 94.31 83 THR A CA 1
ATOM 627 C C . THR A 1 83 ? -0.055 1.207 11.174 1.00 94.31 83 THR A C 1
ATOM 629 O O . THR A 1 83 ? -0.735 1.453 12.168 1.00 94.31 83 THR A O 1
ATOM 632 N N . ASN A 1 84 ? -0.609 0.934 9.991 1.00 91.81 84 ASN A N 1
ATOM 633 C CA . ASN A 1 84 ? -2.057 0.892 9.752 1.00 91.81 84 ASN A CA 1
ATOM 634 C C . ASN A 1 84 ? -2.550 -0.523 9.390 1.00 91.81 84 ASN A C 1
ATOM 636 O O . ASN A 1 84 ? -3.559 -0.676 8.693 1.00 91.81 84 ASN A O 1
ATOM 640 N N . ARG A 1 85 ? -1.847 -1.565 9.863 1.00 97.12 85 ARG A N 1
ATOM 641 C CA . ARG A 1 85 ? -2.079 -2.964 9.473 1.00 97.12 85 ARG A CA 1
ATOM 642 C C . ARG A 1 85 ? -3.520 -3.409 9.595 1.00 97.12 85 ARG A C 1
ATOM 644 O O . ARG A 1 85 ? -4.066 -3.986 8.659 1.00 97.12 85 ARG A O 1
ATOM 651 N N . ASP A 1 86 ? -4.144 -3.125 10.728 1.00 97.56 86 ASP A N 1
ATOM 652 C CA . ASP A 1 86 ? -5.502 -3.590 11.017 1.00 97.56 86 ASP A CA 1
ATOM 653 C C . ASP A 1 86 ? -6.549 -2.946 10.078 1.00 97.56 86 ASP A C 1
ATOM 655 O O . ASP A 1 86 ? -7.654 -3.468 9.916 1.00 97.56 86 ASP A O 1
ATOM 659 N N . VAL A 1 87 ? -6.189 -1.849 9.400 1.00 97.62 87 VAL A N 1
ATOM 660 C CA . VAL A 1 87 ? -7.057 -1.113 8.473 1.00 97.62 87 VAL A CA 1
ATOM 661 C C . VAL A 1 87 ? -6.926 -1.623 7.039 1.00 97.62 87 VAL A C 1
ATOM 663 O O . VAL A 1 87 ? -7.938 -1.951 6.424 1.00 97.62 87 VAL A O 1
ATOM 666 N N . TRP A 1 88 ? -5.709 -1.731 6.491 1.00 97.56 88 TRP A N 1
ATOM 667 C CA . TRP A 1 88 ? -5.556 -2.223 5.114 1.00 97.56 88 TRP A CA 1
ATOM 668 C C . TRP A 1 88 ? -5.785 -3.729 5.024 1.00 97.56 88 TRP A C 1
ATOM 670 O O . TRP A 1 88 ? -6.419 -4.197 4.081 1.00 97.56 88 TRP A O 1
ATOM 680 N N . SER A 1 89 ? -5.321 -4.503 6.011 1.00 96.69 89 SER A N 1
ATOM 681 C CA . SER A 1 89 ? -5.416 -5.966 5.949 1.00 96.69 89 SER A CA 1
ATOM 682 C C . SER A 1 89 ? -6.854 -6.460 6.079 1.00 96.69 89 SER A C 1
ATOM 684 O O . SER A 1 89 ? -7.194 -7.488 5.501 1.00 96.69 89 SER A O 1
ATOM 686 N N . SER A 1 90 ? -7.732 -5.703 6.746 1.00 97.31 90 SER A N 1
ATOM 687 C CA . SER A 1 90 ? -9.162 -6.017 6.817 1.00 97.31 90 SER A CA 1
ATOM 688 C C . SER A 1 90 ? -9.894 -5.839 5.480 1.00 97.31 90 SER A C 1
ATOM 690 O O . SER A 1 90 ? -10.918 -6.486 5.269 1.00 97.31 90 SER A O 1
ATOM 692 N N . ALA A 1 91 ? -9.362 -5.031 4.556 1.00 97.12 91 ALA A N 1
ATOM 693 C CA . ALA A 1 91 ? -9.884 -4.910 3.192 1.00 97.12 91 ALA A CA 1
ATOM 694 C C . ALA A 1 91 ? -9.395 -6.037 2.259 1.00 97.12 91 ALA A C 1
ATOM 696 O O . ALA A 1 91 ? -10.035 -6.343 1.250 1.00 97.12 91 ALA A O 1
ATOM 697 N N . VAL A 1 92 ? -8.270 -6.685 2.584 1.00 96.19 92 VAL A N 1
ATOM 698 C CA . VAL A 1 92 ? -7.665 -7.739 1.757 1.00 96.19 92 VAL A CA 1
ATOM 699 C C . VAL A 1 92 ? -8.325 -9.086 2.055 1.00 96.19 92 VAL A C 1
ATOM 701 O O . VAL A 1 92 ? -7.901 -9.845 2.920 1.00 96.19 92 VAL A O 1
ATOM 704 N N . THR A 1 93 ? -9.379 -9.396 1.302 1.00 94.88 93 THR A N 1
ATOM 705 C CA . THR A 1 93 ? -10.119 -10.673 1.395 1.00 94.88 93 THR A CA 1
ATOM 706 C C . THR A 1 93 ? -9.748 -11.682 0.301 1.00 94.88 93 THR A C 1
ATOM 708 O O . THR A 1 93 ? -10.195 -12.828 0.331 1.00 94.88 93 THR A O 1
ATOM 711 N N . GLY A 1 94 ? -8.953 -11.248 -0.681 1.00 90.94 94 GLY A N 1
ATOM 712 C CA . GLY A 1 94 ? -8.545 -12.035 -1.841 1.00 90.94 94 GLY A CA 1
ATOM 713 C C . GLY A 1 94 ? -7.177 -12.704 -1.695 1.00 90.94 94 GLY A C 1
ATOM 714 O O . GLY A 1 94 ? -6.662 -12.919 -0.600 1.00 90.94 94 GLY A O 1
ATOM 715 N N . ASN A 1 95 ? -6.583 -13.038 -2.841 1.00 94.25 95 ASN A N 1
ATOM 716 C CA . ASN A 1 95 ? -5.269 -13.670 -2.899 1.00 94.25 95 ASN A CA 1
ATOM 717 C C . ASN A 1 95 ? -4.173 -12.709 -2.425 1.00 94.25 95 ASN A C 1
ATOM 719 O O . ASN A 1 95 ? -4.138 -11.552 -2.837 1.00 94.25 95 ASN A O 1
ATOM 723 N N . ILE A 1 96 ? -3.232 -13.232 -1.641 1.00 93.12 96 ILE A N 1
ATOM 724 C CA . ILE A 1 96 ? -1.998 -12.537 -1.274 1.00 93.12 96 ILE A CA 1
ATOM 725 C C . ILE A 1 96 ? -0.846 -13.229 -1.996 1.00 93.12 96 ILE A C 1
ATOM 727 O O . ILE A 1 96 ? -0.652 -14.438 -1.858 1.00 93.12 96 ILE A O 1
ATOM 731 N N . VAL A 1 97 ? -0.087 -12.457 -2.770 1.00 90.81 97 VAL A N 1
ATOM 732 C CA . VAL A 1 97 ? 1.124 -12.917 -3.451 1.00 90.81 97 VAL A CA 1
ATOM 733 C C . VAL A 1 97 ? 2.306 -12.190 -2.831 1.00 90.81 97 VAL A C 1
ATOM 735 O O . VAL A 1 97 ? 2.345 -10.965 -2.828 1.00 90.81 97 VAL A O 1
ATOM 738 N N . ILE A 1 98 ? 3.261 -12.954 -2.307 1.00 87.75 98 ILE A N 1
ATOM 739 C CA . ILE A 1 98 ? 4.516 -12.428 -1.772 1.00 87.75 98 ILE A CA 1
ATOM 740 C C . ILE A 1 98 ? 5.625 -12.956 -2.668 1.00 87.75 98 ILE A C 1
ATOM 742 O O . ILE A 1 98 ? 5.868 -14.163 -2.724 1.00 87.75 98 ILE A O 1
ATOM 746 N N . LEU A 1 99 ? 6.265 -12.048 -3.395 1.00 79.31 99 LEU A N 1
ATOM 747 C CA . LEU A 1 99 ? 7.422 -12.350 -4.222 1.00 79.31 99 LEU A CA 1
ATOM 748 C C . LEU A 1 99 ? 8.662 -11.932 -3.436 1.00 79.31 99 LEU A C 1
ATOM 750 O O . LEU A 1 99 ? 8.820 -10.765 -3.105 1.00 79.31 99 LEU A O 1
ATOM 754 N N . GLY A 1 100 ? 9.508 -12.900 -3.095 1.00 69.94 100 GLY A N 1
ATOM 755 C CA . GLY A 1 100 ? 10.817 -12.628 -2.513 1.00 69.94 100 GLY A CA 1
ATOM 756 C C . GLY A 1 100 ? 11.883 -12.699 -3.596 1.00 69.94 100 GLY A C 1
ATOM 757 O O . GLY A 1 100 ? 11.989 -13.720 -4.279 1.00 69.94 100 GLY A O 1
ATOM 758 N N . THR A 1 101 ? 12.692 -11.653 -3.732 1.00 59.78 101 THR A N 1
ATOM 759 C CA . THR A 1 101 ? 14.001 -11.743 -4.386 1.00 59.78 101 THR A CA 1
ATOM 760 C C . THR A 1 101 ? 15.085 -11.930 -3.304 1.00 59.78 101 THR A C 1
ATOM 762 O O . THR A 1 101 ? 14.843 -11.758 -2.112 1.00 59.78 101 THR A O 1
ATOM 765 N N . THR A 1 102 ? 16.240 -12.487 -3.664 1.00 51.62 102 THR A N 1
ATOM 766 C CA . THR A 1 102 ? 17.191 -13.130 -2.730 1.00 51.62 102 THR A CA 1
ATOM 767 C C . THR A 1 102 ? 17.820 -12.202 -1.675 1.00 51.62 102 THR A C 1
ATOM 769 O O . THR A 1 102 ? 18.091 -11.041 -1.948 1.00 51.62 102 THR A O 1
ATOM 772 N N . ALA A 1 103 ? 18.142 -12.761 -0.497 1.00 45.88 103 ALA A N 1
ATOM 773 C CA . ALA A 1 103 ? 18.615 -12.061 0.702 1.00 45.88 103 ALA A CA 1
ATOM 774 C C . ALA A 1 103 ? 19.937 -11.276 0.552 1.00 45.88 103 ALA A C 1
ATOM 776 O O . ALA A 1 103 ? 20.99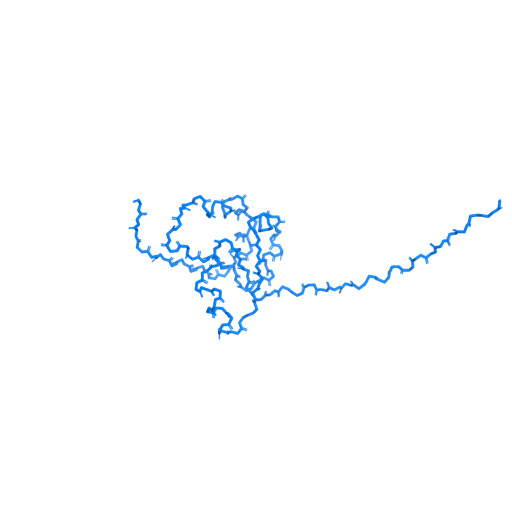1 -11.841 0.244 1.00 45.88 103 ALA A O 1
ATOM 777 N N . GLN A 1 104 ? 19.914 -10.009 0.955 1.00 48.06 104 GLN A N 1
ATOM 778 C CA . GLN A 1 104 ? 21.045 -9.371 1.628 1.00 48.06 104 GLN A CA 1
ATOM 779 C C . GLN A 1 104 ? 20.508 -8.809 2.951 1.00 48.06 104 GLN A C 1
ATOM 781 O O . GLN A 1 104 ? 19.873 -7.758 2.978 1.00 48.06 104 GLN A O 1
ATOM 786 N N . GLN A 1 105 ? 20.680 -9.599 4.017 1.00 42.09 105 GLN A N 1
ATOM 787 C CA . GLN A 1 105 ? 20.709 -9.087 5.390 1.00 42.09 105 GLN A CA 1
ATOM 788 C C . GLN A 1 105 ? 21.992 -8.283 5.596 1.00 42.09 105 GLN A C 1
ATOM 790 O O . GLN A 1 105 ? 23.017 -8.687 4.995 1.00 42.09 105 GLN A O 1
#

Sequence (105 aa):
MLFLASLYVALCFAVGVFSADLLMVDTLKAEEYVQAIAAGFTVDVVTTTEFNAMTTEQFSAYKAIVIGDPYCGYIGEISFLDTNRDVWSSAVTGNIVILGTTAQQ

Secondary structure (DSSP, 8-state):
-----------------PPPSEEEEGGG-SHHHHHHHHTT--EEEE-HHHHHH--HHHHTTSSEEE----TT--GGGGTHHHHTHHHHHHH--S----PPPPP--

Foldseek 3Di:
DDDDDDDDDDPPPPPPPQDWQEEEEPVQDDVVVVVCVVVPTGYDYDHLVVVLVDALVRLLSYNYYDRHDPPDDDPVVCCSCVNNVVGNVSSPPDDDDDDDDDDDD

Organism: Phomopsis amygdali (NCBI:txid1214568)

pLDDT: mean 81.91, std 18.2, range [37.88, 97.81]

Radius of gyration: 19.42 Å; chains: 1; bounding box: 55×61×31 Å